Protein AF-A0A7C3TB25-F1 (afdb_monomer)

Solvent-accessible surface area (backbone atoms only — not comparable to full-atom values): 7149 Å² total; per-residue (Å²): 135,56,74,68,58,55,54,52,52,54,53,52,56,59,59,57,61,70,68,64,76,79,62,80,80,74,85,72,82,77,78,68,85,73,79,77,77,88,67,78,67,81,77,71,78,80,70,75,70,58,94,86,49,74,44,74,44,38,35,53,50,66,62,61,77,58,46,59,46,42,64,71,48,48,45,54,58,48,31,70,78,35,73,46,43,42,78,48,76,46,73,30,53,64,93,50,40,65,64,52,51,54,51,20,56,76,69,71,63,61,60,77,73

Structure (mmCIF, N/CA/C/O backbone):
data_AF-A0A7C3TB25-F1
#
_entry.id   AF-A0A7C3TB25-F1
#
loop_
_atom_site.group_PDB
_atom_site.id
_atom_site.type_symbol
_atom_site.label_atom_id
_atom_site.label_alt_id
_atom_site.label_comp_id
_atom_site.label_asym_id
_atom_site.label_entity_id
_atom_site.label_seq_id
_atom_site.pdbx_PDB_ins_code
_atom_site.Cartn_x
_atom_site.Cartn_y
_atom_site.Cartn_z
_atom_site.occupancy
_atom_site.B_iso_or_equiv
_atom_site.auth_seq_id
_atom_site.auth_comp_id
_atom_site.auth_asym_id
_atom_site.auth_atom_id
_atom_site.pdbx_PDB_model_num
ATOM 1 N N . MET A 1 1 ? -4.672 22.808 -66.490 1.00 53.72 1 MET A N 1
ATOM 2 C CA . MET A 1 1 ? -5.628 23.399 -65.525 1.00 53.72 1 MET A CA 1
ATOM 3 C C . MET A 1 1 ? -5.191 24.824 -65.207 1.00 53.72 1 MET A C 1
ATOM 5 O O . MET A 1 1 ? -4.120 25.004 -64.646 1.00 53.72 1 MET A O 1
ATOM 9 N N . SER A 1 2 ? -5.938 25.843 -65.646 1.00 63.00 2 SER A N 1
ATOM 10 C CA . SER A 1 2 ? -5.553 27.251 -65.432 1.00 63.00 2 SER A CA 1
ATOM 11 C C . SER A 1 2 ? -5.669 27.626 -63.948 1.00 63.00 2 SER A C 1
ATOM 13 O O . SER A 1 2 ? -6.592 27.155 -63.286 1.00 63.00 2 SER A O 1
ATOM 15 N N . ARG A 1 3 ? -4.782 28.490 -63.424 1.00 67.00 3 ARG A N 1
ATOM 16 C CA . ARG A 1 3 ? -4.774 28.962 -62.013 1.00 67.00 3 ARG A CA 1
ATOM 17 C C . ARG A 1 3 ? -6.157 29.403 -61.508 1.00 67.00 3 ARG A C 1
ATOM 19 O O . ARG A 1 3 ? -6.472 29.242 -60.337 1.00 67.00 3 ARG A O 1
ATOM 26 N N . LYS A 1 4 ? -6.992 29.904 -62.422 1.00 69.00 4 LYS A N 1
ATOM 27 C CA . LYS A 1 4 ? -8.379 30.333 -62.196 1.00 69.00 4 LYS A CA 1
ATOM 28 C C . LYS A 1 4 ? -9.315 29.165 -61.857 1.00 69.00 4 LYS A C 1
ATOM 30 O O . LYS A 1 4 ? -10.156 29.294 -60.980 1.00 69.00 4 LYS A O 1
ATOM 35 N N . HIS A 1 5 ? -9.135 28.017 -62.513 1.00 74.50 5 HIS A N 1
ATOM 36 C CA . HIS A 1 5 ? -9.891 26.792 -62.236 1.00 74.50 5 HIS A CA 1
ATOM 37 C C . HIS A 1 5 ? -9.428 26.117 -60.947 1.00 74.50 5 HIS A C 1
ATOM 39 O O . HIS A 1 5 ? -10.255 25.554 -60.243 1.00 74.50 5 HIS A O 1
ATOM 45 N N . LEU A 1 6 ? -8.136 26.220 -60.612 1.00 75.44 6 LEU A N 1
ATOM 46 C CA . LEU A 1 6 ? -7.622 25.729 -59.333 1.00 75.44 6 LEU A CA 1
ATOM 47 C C . LEU A 1 6 ? -8.205 26.539 -58.167 1.00 75.44 6 LEU A C 1
ATOM 49 O O . LEU A 1 6 ? -8.727 25.949 -57.235 1.00 75.44 6 LEU A O 1
ATOM 53 N N . LEU A 1 7 ? -8.207 27.875 -58.265 1.00 77.62 7 LEU A N 1
ATOM 54 C CA . LEU A 1 7 ? -8.814 28.752 -57.255 1.00 77.62 7 LEU A CA 1
ATOM 55 C C . LEU A 1 7 ? -10.320 28.512 -57.094 1.00 77.62 7 LEU A C 1
ATOM 57 O O . LEU A 1 7 ? -10.807 28.456 -55.972 1.00 77.62 7 LEU A O 1
ATOM 61 N N . LEU A 1 8 ? -11.052 28.326 -58.195 1.00 79.19 8 LEU A N 1
ATOM 62 C CA . LEU A 1 8 ? -12.497 28.094 -58.151 1.00 79.19 8 LEU A CA 1
ATOM 63 C C . LEU A 1 8 ? -12.844 26.725 -57.536 1.00 79.19 8 LEU A C 1
ATOM 65 O O . LEU A 1 8 ? -13.811 26.624 -56.788 1.00 79.19 8 LEU A O 1
ATOM 69 N N . LEU A 1 9 ? -12.019 25.698 -57.774 1.00 78.19 9 LEU A N 1
ATOM 70 C CA . LEU A 1 9 ? -12.184 24.375 -57.168 1.00 78.19 9 LEU A CA 1
ATOM 71 C C . LEU A 1 9 ? -11.949 24.409 -55.648 1.00 78.19 9 LEU A C 1
ATOM 73 O O . LEU A 1 9 ? -12.723 23.819 -54.899 1.00 78.19 9 LEU A O 1
ATOM 77 N N . THR A 1 10 ? -10.939 25.148 -55.176 1.00 77.56 10 THR A N 1
ATOM 78 C CA . THR A 1 10 ? -10.643 25.275 -53.739 1.00 77.56 10 THR A CA 1
ATOM 79 C C . THR A 1 10 ? -11.762 25.996 -52.985 1.00 77.56 10 THR A C 1
ATOM 81 O O . THR A 1 10 ? -12.149 25.566 -51.900 1.00 77.56 10 THR A O 1
ATOM 84 N N . THR A 1 11 ? -12.337 27.054 -53.566 1.00 76.44 11 THR A N 1
ATOM 85 C CA . THR A 1 11 ? -13.439 27.800 -52.936 1.00 76.44 11 THR A CA 1
ATOM 86 C C . THR A 1 11 ? -14.717 26.964 -52.845 1.00 76.44 11 THR A C 1
ATOM 88 O O . THR A 1 11 ? -15.403 27.016 -51.827 1.00 76.44 11 THR A O 1
ATOM 91 N N . VAL A 1 12 ? -15.017 26.152 -53.867 1.00 78.19 12 VAL A N 1
ATOM 92 C CA . VAL A 1 12 ? -16.178 25.245 -53.855 1.00 78.19 12 VAL A CA 1
ATOM 93 C C . VAL A 1 12 ? -16.034 24.189 -52.760 1.00 78.19 12 VAL A C 1
ATOM 95 O O . VAL A 1 12 ? -16.979 23.990 -52.004 1.00 78.19 12 VAL A O 1
ATOM 98 N N . VAL A 1 13 ? -14.848 23.583 -52.610 1.00 77.94 13 VAL A N 1
ATOM 99 C CA . VAL A 1 13 ? -14.591 22.575 -51.566 1.00 77.94 13 VAL A CA 1
ATOM 100 C C . VAL A 1 13 ? -14.772 23.169 -50.168 1.00 77.94 13 VAL A C 1
ATOM 102 O O . VAL A 1 13 ? -15.483 22.589 -49.351 1.00 77.94 13 VAL A O 1
ATOM 105 N N . ILE A 1 14 ? -14.210 24.352 -49.900 1.00 73.25 14 ILE A N 1
ATOM 106 C CA . ILE A 1 14 ? -14.312 25.002 -48.583 1.00 73.25 14 ILE A CA 1
ATOM 107 C C . ILE A 1 14 ? -15.767 25.370 -48.252 1.00 73.25 14 ILE A C 1
ATOM 109 O O . ILE A 1 14 ? -16.205 25.165 -47.122 1.00 73.25 14 ILE A O 1
ATOM 113 N N . PHE A 1 15 ? -16.543 25.851 -49.228 1.00 68.81 15 PHE A N 1
ATOM 114 C CA . PHE A 1 15 ? -17.940 26.238 -49.005 1.00 68.81 15 PHE A CA 1
ATOM 115 C C . PHE A 1 15 ? -18.848 25.032 -48.704 1.00 68.81 15 PHE A C 1
ATOM 117 O O . PHE A 1 15 ? -19.774 25.141 -47.902 1.00 68.81 15 PHE A O 1
ATOM 124 N N . SER A 1 16 ? -18.552 23.855 -49.268 1.00 65.19 16 SER A N 1
ATOM 125 C CA . SER A 1 16 ? -19.285 22.617 -48.964 1.00 65.19 16 SER A CA 1
ATOM 126 C C . SER A 1 16 ? -19.058 22.072 -47.547 1.00 65.19 16 SER A C 1
ATOM 128 O O . SER A 1 16 ? -19.947 21.400 -47.026 1.00 65.19 16 SER A O 1
ATOM 130 N N . LEU A 1 17 ? -17.936 22.382 -46.881 1.00 64.69 17 LEU A N 1
ATOM 131 C CA . LEU A 1 17 ? -17.706 21.930 -45.499 1.00 64.69 17 LEU A CA 1
ATOM 132 C C . LEU A 1 17 ? -18.540 22.710 -44.465 1.00 64.69 17 LEU A C 1
ATOM 134 O O . LEU A 1 17 ? -18.855 22.167 -43.409 1.00 64.69 17 LEU A O 1
ATOM 138 N N . VAL A 1 18 ? -18.942 23.950 -44.763 1.00 65.19 18 VAL A N 1
ATOM 139 C CA . VAL A 1 18 ? -19.663 24.815 -43.805 1.00 65.19 18 VAL A CA 1
ATOM 140 C C . VAL A 1 18 ? -21.150 24.440 -43.683 1.00 65.19 18 VAL A C 1
ATOM 142 O O . VAL A 1 18 ? -21.744 24.623 -42.625 1.00 65.19 18 VAL A O 1
ATOM 145 N N . PHE A 1 19 ? -21.753 23.843 -44.719 1.00 58.81 19 PHE A N 1
ATOM 146 C CA . PHE A 1 19 ? -23.170 23.439 -44.708 1.00 58.81 19 PHE A CA 1
ATOM 147 C C . PHE A 1 19 ? -23.434 22.024 -44.157 1.00 58.81 19 PHE A C 1
ATOM 149 O O . PHE A 1 19 ? -24.591 21.658 -43.964 1.00 58.81 19 PHE A O 1
ATOM 156 N N . GLY A 1 20 ? -22.396 21.230 -43.868 1.00 58.94 20 GLY A N 1
ATOM 157 C CA . GLY A 1 20 ? -22.543 19.858 -43.356 1.00 58.94 20 GLY A CA 1
ATOM 158 C C . GLY A 1 20 ? -22.763 19.739 -41.840 1.00 58.94 20 GLY A C 1
ATOM 159 O O . GLY A 1 20 ? -23.109 18.662 -41.363 1.00 58.94 20 GLY A O 1
ATOM 160 N N . ALA A 1 21 ? -22.575 20.821 -41.076 1.00 57.56 21 ALA A N 1
ATOM 161 C CA . ALA A 1 21 ? -22.594 20.790 -39.608 1.00 57.56 21 ALA A CA 1
ATOM 162 C C . ALA A 1 21 ? -23.992 20.954 -38.975 1.00 57.56 21 ALA A C 1
ATOM 164 O O . ALA A 1 21 ? -24.148 20.722 -37.781 1.00 57.56 21 ALA A O 1
ATOM 165 N N . CYS A 1 22 ? -25.016 21.308 -39.759 1.00 60.66 22 CYS A N 1
ATOM 166 C CA . CYS A 1 22 ? -26.403 21.438 -39.288 1.00 60.66 22 CYS A CA 1
ATOM 167 C C . CYS A 1 22 ? -27.287 20.261 -39.729 1.00 60.66 22 CYS A C 1
ATOM 169 O O . CYS A 1 22 ? -28.456 20.443 -40.068 1.00 60.66 22 CYS A O 1
ATOM 171 N N . ALA A 1 23 ? -26.740 19.044 -39.738 1.00 64.50 23 ALA A N 1
ATOM 172 C CA . ALA A 1 23 ? -27.565 17.845 -39.812 1.00 64.50 23 ALA A CA 1
ATOM 173 C C . ALA A 1 23 ? -28.170 17.564 -38.419 1.00 64.50 23 ALA A C 1
ATOM 175 O O . ALA A 1 23 ? -27.425 17.544 -37.437 1.00 64.50 23 ALA A O 1
ATOM 176 N N . PRO A 1 24 ? -29.494 17.348 -38.296 1.00 62.28 24 PRO A N 1
ATOM 177 C CA . PRO A 1 24 ? -30.099 16.970 -37.025 1.00 62.28 24 PRO A CA 1
ATOM 178 C C . PRO A 1 24 ? -29.488 15.654 -36.531 1.00 62.28 24 PRO A C 1
ATOM 180 O O . PRO A 1 24 ? -29.361 14.691 -37.292 1.00 62.28 24 PRO A O 1
ATOM 183 N N . ALA A 1 25 ? -29.094 15.631 -35.257 1.00 66.88 25 ALA A N 1
ATOM 184 C CA . ALA A 1 25 ? -28.519 14.458 -34.618 1.00 66.88 25 ALA A CA 1
ATOM 185 C C . ALA A 1 25 ? -29.465 13.257 -34.771 1.00 66.88 25 ALA A C 1
ATOM 187 O O . ALA A 1 25 ? -30.652 13.324 -34.445 1.00 66.88 25 ALA A O 1
ATOM 188 N N . LYS A 1 26 ? -28.931 12.153 -35.298 1.00 64.12 26 LYS A N 1
ATOM 189 C CA . LYS A 1 26 ? -29.651 10.884 -35.422 1.00 64.12 26 LYS A CA 1
ATOM 190 C C . LYS A 1 26 ? -30.030 10.407 -34.011 1.00 64.12 26 LYS A C 1
ATOM 192 O O . LYS A 1 26 ? -29.160 10.456 -33.141 1.00 64.12 26 LYS A O 1
ATOM 197 N N . PRO A 1 27 ? -31.269 9.944 -33.758 1.00 54.19 27 PRO A N 1
ATOM 198 C CA . PRO A 1 27 ? -31.622 9.378 -32.463 1.00 54.19 27 PRO A CA 1
ATOM 199 C C . PRO A 1 27 ? -30.673 8.224 -32.127 1.00 54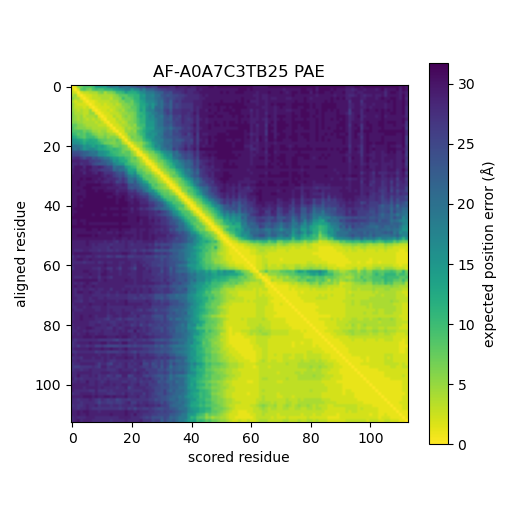.19 27 PRO A C 1
ATOM 201 O O . PRO A 1 27 ? -30.639 7.211 -32.829 1.00 54.19 27 PRO A O 1
ATOM 204 N N . GLN A 1 28 ? -29.872 8.410 -31.081 1.00 64.19 28 GLN A N 1
ATOM 205 C CA . GLN A 1 28 ? -29.107 7.343 -30.452 1.00 64.19 28 GLN A CA 1
ATOM 206 C C . GLN A 1 28 ? -30.120 6.326 -29.904 1.00 64.19 28 GLN A C 1
ATOM 208 O O . GLN A 1 28 ? -31.066 6.745 -29.229 1.00 64.19 28 GLN A O 1
ATOM 213 N N . PRO A 1 29 ? -29.970 5.016 -30.159 1.00 60.00 29 PRO A N 1
ATOM 214 C CA . PRO A 1 29 ? -30.755 4.016 -29.457 1.00 60.00 29 PRO A CA 1
ATOM 215 C C . PRO A 1 29 ? -30.546 4.198 -27.953 1.00 60.00 29 PRO A C 1
ATOM 217 O O . PRO A 1 29 ? -29.428 4.072 -27.453 1.00 60.00 29 PRO A O 1
ATOM 220 N N . THR A 1 30 ? -31.613 4.540 -27.236 1.00 63.09 30 THR A N 1
ATOM 221 C CA . THR A 1 30 ? -31.642 4.444 -25.781 1.00 63.09 30 THR A CA 1
ATOM 222 C C . THR A 1 30 ? -31.425 2.975 -25.445 1.00 63.09 30 THR A C 1
ATOM 224 O O . THR A 1 30 ? -32.288 2.143 -25.729 1.00 63.09 30 THR A O 1
ATOM 227 N N . ALA A 1 31 ? -30.257 2.645 -24.892 1.00 63.44 31 ALA A N 1
ATOM 228 C CA . ALA A 1 31 ? -30.073 1.370 -24.225 1.00 63.44 31 ALA A CA 1
ATOM 229 C C . ALA A 1 31 ? -31.144 1.290 -23.130 1.00 63.44 31 ALA A C 1
ATOM 231 O O . ALA A 1 31 ? -31.230 2.171 -22.271 1.00 63.44 31 ALA A O 1
ATOM 232 N N . GLY A 1 32 ? -32.024 0.292 -23.231 1.00 67.94 32 GLY A N 1
ATOM 233 C CA . GLY A 1 32 ? -32.949 -0.026 -22.151 1.00 67.94 32 GLY A CA 1
ATOM 234 C C . GLY A 1 32 ? -32.160 -0.343 -20.876 1.00 67.94 32 GLY A C 1
ATOM 235 O O . GLY A 1 32 ? -30.980 -0.682 -20.974 1.00 67.94 32 GLY A O 1
ATOM 236 N N . PRO A 1 33 ? -32.778 -0.220 -19.692 1.00 61.25 33 PRO A N 1
ATOM 237 C CA . PRO A 1 33 ? -32.105 -0.544 -18.444 1.00 61.25 33 PRO A CA 1
ATOM 238 C C . PRO A 1 33 ? -31.536 -1.964 -18.529 1.00 61.25 33 PRO A C 1
ATOM 240 O O . PRO A 1 33 ? -32.273 -2.921 -18.778 1.00 61.25 33 PRO A O 1
ATOM 243 N N . GLU A 1 34 ? -30.217 -2.074 -18.371 1.00 58.44 34 GLU A N 1
ATOM 244 C CA . GLU A 1 34 ? -29.544 -3.351 -18.171 1.00 58.44 34 GLU A CA 1
ATOM 245 C C . GLU A 1 34 ? -30.226 -4.067 -16.999 1.00 58.44 34 GLU A C 1
ATOM 247 O O . GLU A 1 34 ? -30.533 -3.418 -15.989 1.00 58.44 34 GLU A O 1
ATOM 252 N N . PRO A 1 35 ? -30.497 -5.380 -17.099 1.00 56.66 35 PRO A N 1
ATOM 253 C CA . PRO A 1 35 ? -30.902 -6.153 -15.942 1.00 56.66 35 PRO A CA 1
ATOM 254 C C . PRO A 1 35 ? -29.849 -5.939 -14.860 1.00 56.66 35 PRO A C 1
ATOM 256 O O . PRO A 1 35 ? -28.693 -6.318 -15.036 1.00 56.66 35 PRO A O 1
ATOM 259 N N . THR A 1 36 ? -30.243 -5.304 -13.756 1.00 54.84 36 THR A N 1
ATOM 260 C CA . THR A 1 36 ? -29.432 -5.254 -12.547 1.00 54.84 36 THR A CA 1
ATOM 261 C C . THR A 1 36 ? -29.065 -6.689 -12.210 1.00 54.84 36 THR A C 1
ATOM 263 O O . THR A 1 36 ? -29.925 -7.476 -11.808 1.00 54.84 36 THR A O 1
ATOM 266 N N . ALA A 1 37 ? -27.801 -7.047 -12.430 1.00 57.28 37 ALA A N 1
ATOM 267 C CA . ALA A 1 37 ? -27.242 -8.269 -11.901 1.00 57.28 37 ALA A CA 1
ATOM 268 C C . ALA A 1 37 ? -27.398 -8.174 -10.383 1.00 57.28 37 ALA A C 1
ATOM 270 O O . ALA A 1 37 ? -26.700 -7.419 -9.709 1.00 57.28 37 ALA A O 1
ATOM 271 N N . ALA A 1 38 ? -28.386 -8.895 -9.859 1.00 56.34 38 ALA A N 1
ATOM 272 C CA . ALA A 1 38 ? -28.555 -9.147 -8.443 1.00 56.34 38 ALA A CA 1
ATOM 273 C C . ALA A 1 38 ? -27.426 -10.085 -7.993 1.00 56.34 38 ALA A C 1
ATOM 275 O O . ALA A 1 38 ? -27.625 -11.270 -7.761 1.00 56.34 38 ALA A O 1
ATOM 276 N N . GLY A 1 39 ? -26.219 -9.538 -7.936 1.00 51.84 39 GLY A N 1
ATOM 277 C CA . GLY A 1 39 ? -25.099 -10.042 -7.166 1.00 51.84 39 GLY A CA 1
ATOM 278 C C . GLY A 1 39 ? -24.818 -8.999 -6.104 1.00 51.84 39 GLY A C 1
ATOM 279 O O . GLY A 1 39 ? -23.856 -8.250 -6.212 1.00 51.84 39 GLY A O 1
ATOM 280 N N . ALA A 1 40 ? -25.713 -8.884 -5.121 1.00 50.22 40 ALA A N 1
ATOM 281 C CA . ALA A 1 40 ? -25.351 -8.221 -3.884 1.00 50.22 40 ALA A CA 1
ATOM 282 C C . ALA A 1 40 ? -24.272 -9.096 -3.241 1.00 50.22 40 ALA A C 1
ATOM 284 O O . ALA A 1 40 ? -24.584 -10.100 -2.599 1.00 50.22 40 ALA A O 1
ATOM 285 N N . GLU A 1 41 ? -23.004 -8.751 -3.465 1.00 60.41 41 GLU A N 1
ATOM 286 C CA . GLU A 1 41 ? -21.959 -9.128 -2.525 1.00 60.41 41 GLU A CA 1
ATOM 287 C C . GLU A 1 41 ? -22.454 -8.745 -1.126 1.00 60.41 41 GLU A C 1
ATOM 289 O O . GLU A 1 41 ? -23.065 -7.676 -0.966 1.00 60.41 41 GLU A O 1
ATOM 294 N N . PRO A 1 42 ? -22.257 -9.597 -0.108 1.00 55.28 42 PRO A N 1
ATOM 295 C CA . PRO A 1 42 ? -22.528 -9.177 1.247 1.00 55.28 42 PRO A CA 1
ATOM 296 C C . PRO A 1 42 ? -21.639 -7.964 1.497 1.00 55.28 42 PRO A C 1
ATOM 298 O O . PRO A 1 42 ? -20.423 -8.092 1.617 1.00 55.28 42 PRO A O 1
ATOM 301 N N . THR A 1 43 ? -22.246 -6.779 1.560 1.00 60.19 43 THR A N 1
ATOM 302 C CA . THR A 1 43 ? -21.612 -5.624 2.177 1.00 60.19 43 THR A CA 1
ATOM 303 C C . THR A 1 43 ? -21.369 -6.040 3.618 1.00 60.19 43 THR A C 1
ATOM 305 O O . THR A 1 43 ? -22.277 -5.991 4.450 1.00 60.19 43 THR A O 1
ATOM 308 N N . GLN A 1 44 ? -20.169 -6.551 3.897 1.00 62.19 44 GLN A N 1
ATOM 309 C CA . GLN A 1 44 ? -19.708 -6.698 5.262 1.00 62.19 44 GLN A CA 1
ATOM 310 C C . GLN A 1 44 ? -19.787 -5.300 5.852 1.00 62.19 44 GLN A C 1
ATOM 312 O O . GLN A 1 44 ? -19.170 -4.360 5.350 1.00 62.19 44 GLN A O 1
ATOM 317 N N . ALA A 1 45 ? -20.636 -5.143 6.863 1.00 56.03 45 ALA A N 1
ATOM 318 C CA . ALA A 1 45 ? -20.665 -3.925 7.637 1.00 56.03 45 ALA A CA 1
ATOM 319 C C . ALA A 1 45 ? -19.262 -3.758 8.223 1.00 56.03 45 ALA A C 1
ATOM 321 O O . ALA A 1 45 ? -18.877 -4.509 9.121 1.00 56.03 45 ALA A O 1
ATOM 322 N N . VAL A 1 46 ? -18.490 -2.819 7.671 1.00 63.03 46 VAL A N 1
ATOM 323 C CA . VAL A 1 46 ? -17.191 -2.435 8.217 1.00 63.03 46 VAL A CA 1
ATOM 324 C C . VAL A 1 46 ? -17.477 -1.876 9.600 1.00 63.03 46 VAL A C 1
ATOM 326 O O . VAL A 1 46 ? -17.938 -0.745 9.761 1.00 63.03 46 VAL A O 1
ATOM 329 N N . THR A 1 47 ? -17.297 -2.721 10.608 1.00 62.50 47 THR A N 1
ATOM 330 C CA . THR A 1 47 ? -17.361 -2.293 11.996 1.00 62.50 47 THR A CA 1
ATOM 331 C C . THR A 1 47 ? -16.086 -1.502 12.206 1.00 62.50 47 THR A C 1
ATOM 333 O O . THR A 1 47 ? -14.998 -2.052 12.058 1.00 62.50 47 THR A O 1
ATOM 336 N N . ALA A 1 48 ? -16.210 -0.195 12.450 1.00 63.16 48 ALA A N 1
ATOM 337 C CA . ALA A 1 48 ? -15.048 0.606 12.799 1.00 63.16 48 ALA A CA 1
ATOM 338 C C . ALA A 1 48 ? -14.340 -0.079 13.981 1.00 63.16 48 ALA A C 1
ATOM 340 O O . ALA A 1 48 ? -15.040 -0.491 14.914 1.00 63.16 48 ALA A O 1
ATOM 341 N N . PRO A 1 49 ? -13.006 -0.246 13.932 1.00 63.31 49 PRO A N 1
ATOM 342 C CA . PRO A 1 49 ? -12.276 -0.909 15.000 1.00 63.31 49 PRO A CA 1
ATOM 343 C C . PRO A 1 49 ? -12.640 -0.287 16.342 1.00 63.31 49 PRO A C 1
ATOM 345 O O . PRO A 1 49 ? -12.800 0.934 16.461 1.00 63.31 49 PRO A O 1
ATOM 348 N N . THR A 1 50 ? -12.808 -1.142 17.348 1.00 68.94 50 THR A N 1
ATOM 349 C CA . THR A 1 50 ? -13.101 -0.673 18.705 1.00 68.94 50 THR A CA 1
ATOM 350 C C . THR A 1 50 ? -11.942 0.215 19.165 1.00 68.94 50 THR A C 1
ATOM 352 O O . THR A 1 50 ? -10.794 -0.034 18.795 1.00 68.94 50 THR A O 1
ATOM 355 N N . GLU A 1 51 ? -12.207 1.265 19.950 1.00 69.00 51 GLU A N 1
ATOM 356 C CA . GLU A 1 51 ? -11.136 2.114 20.490 1.00 69.00 51 GLU A CA 1
ATOM 357 C C . GLU A 1 51 ? -10.036 1.253 21.139 1.00 69.00 51 GLU A C 1
ATOM 359 O O . GLU A 1 51 ? -10.274 0.552 22.121 1.00 69.00 51 GLU A O 1
ATOM 364 N N . GLY A 1 52 ? -8.830 1.299 20.561 1.00 72.19 52 GLY A N 1
ATOM 365 C CA . GLY A 1 52 ? -7.651 0.556 21.019 1.00 72.19 52 GLY A CA 1
ATOM 366 C C . GLY A 1 52 ? -7.297 -0.701 20.216 1.00 72.19 52 GLY A C 1
ATOM 367 O O . GLY A 1 52 ? -6.220 -1.254 20.430 1.00 72.19 52 GLY A O 1
ATOM 368 N N . GLU A 1 53 ? -8.139 -1.147 19.283 1.00 86.06 53 GLU A N 1
ATOM 369 C CA . GLU A 1 53 ? -7.801 -2.243 18.370 1.00 86.06 53 GLU A CA 1
ATOM 370 C C . GLU A 1 53 ? -6.826 -1.759 17.292 1.00 86.06 53 GLU A C 1
ATOM 372 O O . GLU A 1 53 ? -7.097 -0.774 16.605 1.00 86.06 53 GLU A O 1
ATOM 377 N N . VAL A 1 54 ? -5.687 -2.445 17.150 1.00 91.06 54 VAL A N 1
ATOM 378 C CA . VAL A 1 54 ? -4.722 -2.153 16.086 1.00 91.06 54 VAL A CA 1
ATOM 379 C C . VAL A 1 54 ? -5.110 -2.930 14.833 1.00 91.06 54 VAL A C 1
ATOM 381 O O . VAL A 1 54 ? -5.123 -4.158 14.854 1.00 91.06 54 VAL A O 1
ATOM 384 N N . VAL A 1 55 ? -5.380 -2.215 13.745 1.00 93.94 55 VAL A N 1
ATOM 385 C CA . VAL A 1 55 ? -5.682 -2.780 12.424 1.00 93.94 55 VAL A CA 1
ATOM 386 C C . VAL A 1 55 ? -4.501 -2.538 11.493 1.00 93.94 55 VAL A C 1
ATOM 388 O O . VAL A 1 55 ? -3.931 -1.448 11.487 1.00 93.94 55 VAL A O 1
ATOM 391 N N . THR A 1 56 ? -4.149 -3.531 10.683 1.00 95.56 56 THR A N 1
ATOM 392 C CA . THR A 1 56 ? -3.153 -3.382 9.616 1.00 95.56 56 THR A CA 1
ATOM 393 C C . THR A 1 56 ? -3.858 -3.440 8.270 1.00 95.56 56 THR A C 1
ATOM 395 O O . THR A 1 56 ? -4.580 -4.396 8.017 1.00 95.56 56 THR A O 1
ATOM 398 N N . LEU A 1 57 ? -3.637 -2.431 7.432 1.00 96.06 57 LEU A N 1
ATOM 399 C CA . LEU A 1 57 ? -4.070 -2.393 6.041 1.00 96.06 57 LEU A CA 1
ATOM 400 C C . LEU A 1 57 ? -2.912 -2.859 5.158 1.00 96.06 57 LEU A C 1
ATOM 402 O O . LEU A 1 57 ? -1.859 -2.216 5.149 1.00 96.06 57 LEU A O 1
ATOM 406 N N . LYS A 1 58 ? -3.107 -3.953 4.423 1.00 97.12 58 LYS A N 1
ATOM 407 C CA . LYS A 1 58 ? -2.211 -4.393 3.351 1.00 97.12 58 LYS A CA 1
ATOM 408 C C . LYS A 1 58 ? -2.465 -3.529 2.119 1.00 97.12 58 LYS A C 1
ATOM 410 O O . LYS A 1 58 ? -3.561 -3.561 1.569 1.00 97.12 58 LYS A O 1
ATOM 415 N N . VAL A 1 59 ? -1.457 -2.789 1.674 1.00 95.62 59 VAL A N 1
ATOM 416 C CA . VAL A 1 59 ? -1.547 -1.900 0.508 1.00 95.62 59 VAL A CA 1
ATOM 417 C C . VAL A 1 59 ? -0.565 -2.365 -0.547 1.00 95.62 59 VAL A C 1
ATOM 419 O O . VAL A 1 59 ? 0.631 -2.466 -0.275 1.00 95.62 59 VAL A O 1
ATOM 422 N 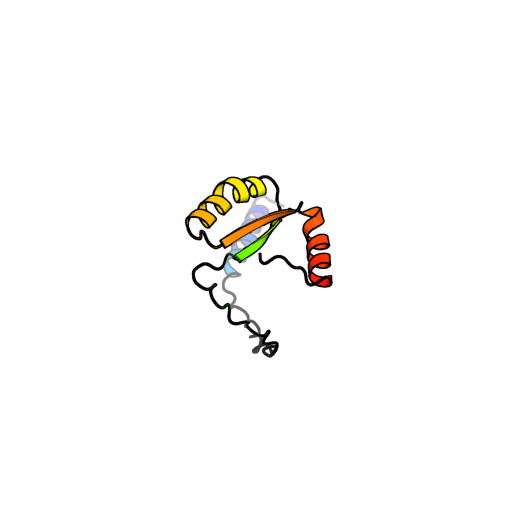N . TRP A 1 60 ? -1.058 -2.665 -1.740 1.00 95.44 60 TRP A N 1
ATOM 423 C CA . TRP A 1 60 ? -0.240 -2.971 -2.902 1.00 95.44 60 TRP A CA 1
ATOM 424 C C . TRP A 1 60 ? -0.382 -1.845 -3.911 1.00 95.44 60 TRP A C 1
ATOM 426 O O . TRP A 1 60 ? -1.482 -1.453 -4.288 1.00 95.44 60 TRP A O 1
ATOM 436 N N . ASP A 1 61 ? 0.742 -1.351 -4.399 1.00 92.50 61 ASP A N 1
ATOM 437 C CA . ASP A 1 61 ? 0.751 -0.431 -5.520 1.00 92.50 61 ASP A CA 1
ATOM 438 C C . ASP A 1 61 ? 1.733 -0.907 -6.592 1.00 92.50 61 ASP A C 1
ATOM 440 O O . ASP A 1 61 ? 2.407 -1.940 -6.483 1.00 92.50 61 ASP A O 1
ATOM 444 N N . PHE A 1 62 ? 1.749 -0.169 -7.691 1.00 91.00 62 PHE A N 1
ATOM 445 C CA . PHE A 1 62 ? 2.685 -0.389 -8.771 1.00 91.00 62 PHE A CA 1
ATOM 446 C C . PHE A 1 62 ? 3.254 0.937 -9.237 1.00 91.00 62 PHE A C 1
ATOM 448 O O . PHE A 1 62 ? 2.587 1.970 -9.208 1.00 91.00 62 PHE A O 1
ATOM 455 N N . GLY A 1 63 ? 4.504 0.897 -9.675 1.00 79.75 63 GLY A N 1
ATOM 456 C CA . GLY A 1 63 ? 5.248 2.093 -10.030 1.00 79.75 63 GLY A CA 1
ATOM 457 C C . GLY A 1 63 ? 6.719 1.934 -9.693 1.00 79.75 63 GLY A C 1
ATOM 458 O O . GLY A 1 63 ? 7.277 0.837 -9.788 1.00 79.75 63 GLY A O 1
ATOM 459 N N . GLY A 1 64 ? 7.359 3.038 -9.323 1.00 80.62 64 GLY A N 1
ATOM 460 C CA . GLY A 1 64 ? 8.742 3.016 -8.868 1.00 80.62 64 GLY A CA 1
ATOM 461 C C . GLY A 1 64 ? 8.971 4.031 -7.767 1.00 80.62 64 GLY A C 1
ATOM 462 O O . GLY A 1 64 ? 8.974 3.694 -6.589 1.00 80.62 64 GLY A O 1
ATOM 463 N N . VAL A 1 65 ? 9.167 5.289 -8.154 1.00 79.31 65 VAL A N 1
ATOM 464 C CA . VAL A 1 65 ? 9.465 6.376 -7.205 1.00 79.31 65 VAL A CA 1
ATOM 465 C C . VAL A 1 65 ? 8.315 6.632 -6.226 1.00 79.31 65 VAL A C 1
ATOM 467 O O . VAL A 1 65 ? 8.527 7.159 -5.138 1.00 79.31 65 VAL A O 1
ATOM 470 N N . GLU A 1 66 ? 7.100 6.238 -6.600 1.00 79.19 66 GLU A N 1
ATOM 471 C CA . GLU A 1 66 ? 5.889 6.341 -5.796 1.00 79.19 66 GLU A CA 1
ATOM 472 C C . GLU A 1 66 ? 5.948 5.474 -4.530 1.00 79.19 66 GLU A C 1
ATOM 474 O O . GLU A 1 66 ? 5.382 5.873 -3.512 1.00 79.19 66 GLU A O 1
ATOM 479 N N . PHE A 1 67 ? 6.708 4.371 -4.541 1.00 87.12 67 PHE A N 1
ATOM 480 C CA . PHE A 1 67 ? 6.836 3.491 -3.377 1.00 87.12 67 PHE A CA 1
ATOM 481 C C . PHE A 1 67 ? 7.460 4.228 -2.191 1.00 87.12 67 PHE A C 1
ATOM 483 O O . PHE A 1 67 ? 6.929 4.225 -1.080 1.00 87.12 67 PHE A O 1
ATOM 490 N N . GLU A 1 68 ? 8.560 4.944 -2.450 1.00 87.69 68 GLU A N 1
ATOM 491 C CA . GLU A 1 68 ? 9.242 5.737 -1.427 1.00 87.69 68 GLU A CA 1
ATOM 492 C C . GLU A 1 68 ? 8.361 6.882 -0.926 1.00 87.69 68 GLU A C 1
ATOM 494 O O . GLU A 1 68 ? 8.429 7.245 0.250 1.00 87.69 68 GLU A O 1
ATOM 499 N N . TRP A 1 69 ? 7.532 7.457 -1.800 1.00 90.25 69 TRP A N 1
ATOM 500 C CA . TRP A 1 69 ? 6.600 8.510 -1.417 1.00 90.25 69 TRP A CA 1
ATOM 501 C C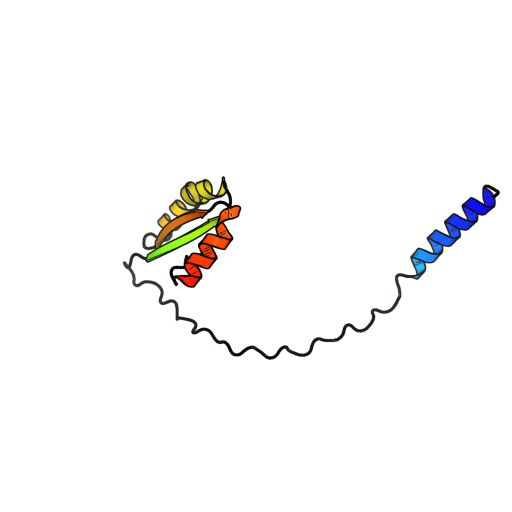 . TRP A 1 69 ? 5.521 7.994 -0.460 1.00 90.25 69 TRP A C 1
ATOM 503 O O . TRP A 1 69 ? 5.233 8.658 0.545 1.00 90.25 69 TRP A O 1
ATOM 513 N N . LEU A 1 70 ? 4.966 6.806 -0.727 1.00 91.88 70 LEU A N 1
ATOM 514 C CA . LEU A 1 70 ? 4.001 6.180 0.169 1.00 91.88 70 LEU A CA 1
ATOM 515 C C . LEU A 1 70 ? 4.635 5.907 1.540 1.00 91.88 70 LEU A C 1
ATOM 517 O O . LEU A 1 70 ? 4.100 6.350 2.557 1.00 91.88 70 LEU A O 1
ATOM 521 N N . ASP A 1 71 ? 5.804 5.270 1.564 1.00 92.38 71 ASP A N 1
ATOM 522 C CA . ASP A 1 71 ? 6.472 4.863 2.804 1.00 92.38 71 ASP A CA 1
ATOM 523 C C . ASP A 1 71 ? 6.997 6.051 3.622 1.00 92.38 71 ASP A C 1
ATOM 525 O O . ASP A 1 71 ? 6.946 6.043 4.853 1.00 92.38 71 ASP A O 1
ATOM 529 N N . SER A 1 72 ? 7.497 7.092 2.953 1.00 92.81 72 SER A N 1
ATOM 530 C CA . SER A 1 72 ? 8.185 8.207 3.619 1.00 92.81 72 SER A CA 1
ATOM 531 C C . SER A 1 72 ? 7.265 9.366 3.985 1.00 92.81 72 SER A C 1
ATOM 533 O O . SER A 1 72 ? 7.602 10.150 4.874 1.00 92.81 72 SER A O 1
ATOM 535 N N . ILE A 1 73 ? 6.130 9.521 3.295 1.00 93.06 73 ILE A N 1
ATOM 536 C CA . ILE A 1 73 ? 5.235 10.673 3.476 1.00 93.06 73 ILE A CA 1
ATOM 537 C C . ILE A 1 73 ? 3.834 10.229 3.871 1.00 93.06 73 ILE A C 1
ATOM 539 O O . ILE A 1 73 ? 3.319 10.677 4.898 1.00 93.06 73 ILE A O 1
ATOM 543 N N . ILE A 1 74 ? 3.210 9.356 3.078 1.00 93.00 74 ILE A N 1
ATOM 544 C CA . ILE A 1 74 ? 1.798 9.014 3.271 1.00 93.00 74 ILE A CA 1
ATOM 545 C C . ILE A 1 74 ? 1.600 8.145 4.508 1.00 93.00 74 ILE A C 1
ATOM 547 O O . ILE A 1 74 ? 0.798 8.504 5.370 1.00 93.00 74 ILE A O 1
ATOM 551 N N . ALA A 1 75 ? 2.342 7.046 4.638 1.00 94.06 75 ALA A N 1
ATOM 552 C CA . ALA A 1 75 ? 2.191 6.128 5.757 1.00 94.06 75 ALA A CA 1
ATOM 553 C C . ALA A 1 75 ? 2.483 6.791 7.120 1.00 94.06 75 ALA A C 1
ATOM 555 O O . ALA A 1 75 ? 1.675 6.621 8.037 1.00 94.06 75 ALA A O 1
ATOM 556 N N . PRO A 1 76 ? 3.538 7.616 7.286 1.00 94.31 76 PRO A N 1
ATOM 557 C CA . PRO A 1 76 ? 3.774 8.337 8.534 1.00 94.31 76 PRO A CA 1
ATOM 558 C C . PRO A 1 76 ? 2.658 9.333 8.864 1.00 94.31 76 PRO A C 1
ATOM 560 O O . PRO A 1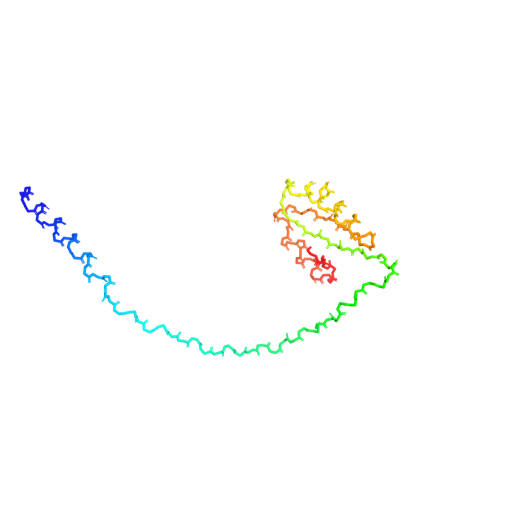 76 ? 2.140 9.316 9.981 1.00 94.31 76 PRO A O 1
ATOM 563 N N . ALA A 1 77 ? 2.237 10.153 7.893 1.00 95.12 77 ALA A N 1
ATOM 564 C CA . ALA A 1 77 ? 1.177 11.140 8.099 1.00 95.12 77 ALA A CA 1
ATOM 565 C C . ALA A 1 77 ? -0.177 10.479 8.412 1.00 95.12 77 ALA A C 1
ATOM 567 O O . ALA A 1 77 ? -0.950 10.971 9.237 1.00 95.12 77 ALA A O 1
ATOM 568 N N . PHE A 1 78 ? -0.464 9.341 7.777 1.00 94.94 78 PHE A N 1
ATOM 569 C CA . PHE A 1 78 ? -1.663 8.559 8.047 1.00 94.94 78 PHE A CA 1
ATOM 570 C C . PHE A 1 78 ? -1.625 7.943 9.449 1.00 94.94 78 PHE A C 1
ATOM 572 O O . PHE A 1 78 ? -2.585 8.094 10.204 1.00 94.94 78 PHE A O 1
ATOM 579 N N . ASN A 1 79 ? -0.507 7.324 9.832 1.00 91.88 79 ASN A N 1
ATOM 580 C CA . ASN A 1 79 ? -0.335 6.708 11.147 1.00 91.88 79 ASN A CA 1
ATOM 581 C C . ASN A 1 79 ? -0.368 7.737 12.291 1.00 91.88 79 ASN A C 1
ATOM 583 O O . ASN A 1 79 ? -0.808 7.402 13.386 1.00 91.88 79 ASN A O 1
ATOM 587 N N . GLU A 1 80 ? 0.067 8.982 12.065 1.00 93.56 80 GLU A N 1
ATOM 588 C CA . GLU A 1 80 ? -0.060 10.062 13.056 1.00 93.56 80 GLU A CA 1
ATOM 589 C C . GLU A 1 80 ? -1.532 10.415 13.315 1.00 93.56 80 GLU A C 1
ATOM 591 O O . GLU A 1 80 ? -1.953 10.583 14.461 1.00 93.56 80 GLU A O 1
ATOM 596 N N . LYS A 1 81 ? -2.340 10.475 12.251 1.00 93.81 81 LYS A N 1
ATOM 597 C CA . LYS A 1 81 ? -3.774 10.776 12.341 1.00 93.81 81 LYS A CA 1
ATOM 598 C C . LYS A 1 81 ? -4.598 9.591 12.852 1.00 93.81 81 LYS A C 1
ATOM 600 O O . LYS A 1 81 ? -5.616 9.788 13.515 1.00 93.81 81 LYS A O 1
ATOM 605 N N . TYR A 1 82 ? -4.162 8.375 12.539 1.00 93.12 82 TYR A N 1
ATOM 606 C CA . TYR A 1 82 ? -4.828 7.122 12.872 1.00 93.12 82 TYR A CA 1
ATOM 607 C C . TYR A 1 82 ? -3.837 6.178 13.567 1.00 93.12 82 TYR A C 1
ATOM 609 O O . TYR A 1 82 ? -3.386 5.203 12.970 1.00 93.12 82 TYR A O 1
ATOM 617 N N . PRO A 1 83 ? -3.496 6.423 14.845 1.00 90.38 83 PRO A N 1
ATOM 618 C CA . PRO A 1 83 ? -2.441 5.680 15.545 1.00 90.38 83 PRO A CA 1
ATOM 619 C C . PRO A 1 83 ? -2.733 4.184 15.699 1.00 90.38 83 PRO A C 1
ATOM 621 O O . PRO A 1 83 ? -1.802 3.387 15.841 1.00 90.38 83 PRO A O 1
ATOM 624 N N . ASN A 1 84 ? -4.011 3.813 15.627 1.00 93.88 84 ASN A N 1
ATOM 625 C CA . ASN A 1 84 ? -4.495 2.440 15.706 1.00 93.88 84 ASN A CA 1
ATOM 626 C C . ASN A 1 84 ? -4.527 1.732 14.345 1.00 93.88 84 ASN A C 1
ATOM 628 O O . ASN A 1 84 ? -4.840 0.552 14.290 1.00 93.88 84 ASN A O 1
ATOM 632 N N . ILE A 1 85 ? -4.210 2.419 13.248 1.00 93.62 85 ILE A N 1
ATOM 633 C CA . ILE A 1 85 ? -4.117 1.801 11.928 1.00 93.62 85 ILE A CA 1
ATOM 634 C C . ILE A 1 85 ? -2.642 1.780 11.519 1.00 93.62 85 ILE A C 1
ATOM 636 O O . ILE A 1 85 ? -1.892 2.720 11.792 1.00 93.62 85 ILE A O 1
ATOM 640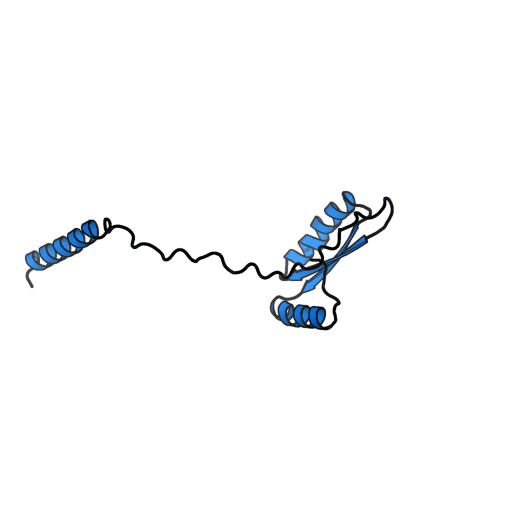 N N . LYS A 1 86 ? -2.199 0.669 10.936 1.00 93.88 86 LYS A N 1
ATOM 641 C CA . LYS A 1 86 ? -0.866 0.489 10.359 1.00 93.88 86 LYS A CA 1
ATOM 642 C C . LYS A 1 86 ? -1.010 0.204 8.877 1.00 93.88 86 LYS A C 1
ATOM 644 O O . LYS A 1 86 ? -1.928 -0.500 8.478 1.00 93.88 86 LYS A O 1
ATOM 649 N N . ILE A 1 87 ? -0.104 0.747 8.080 1.00 95.31 87 ILE A N 1
ATOM 650 C CA . ILE A 1 87 ? 0.006 0.435 6.656 1.00 95.31 87 ILE A CA 1
ATOM 651 C C . ILE A 1 87 ? 1.146 -0.570 6.498 1.00 95.31 87 ILE A C 1
ATOM 653 O O . ILE A 1 87 ? 2.259 -0.307 6.954 1.00 95.31 87 ILE A O 1
ATOM 657 N N . ASP A 1 88 ? 0.842 -1.713 5.892 1.00 95.38 88 ASP A N 1
ATOM 658 C CA . ASP A 1 88 ? 1.800 -2.712 5.421 1.00 95.38 88 ASP A CA 1
ATOM 659 C C . ASP A 1 88 ? 1.847 -2.625 3.896 1.00 95.38 88 ASP A C 1
ATOM 661 O O . ASP A 1 88 ? 0.928 -3.069 3.206 1.00 95.38 88 ASP A O 1
ATOM 665 N N . HIS A 1 89 ? 2.871 -1.953 3.382 1.00 95.25 89 HIS A N 1
ATOM 666 C CA . HIS A 1 89 ? 2.968 -1.607 1.974 1.00 95.25 89 HIS A CA 1
ATOM 667 C C . HIS A 1 89 ? 3.880 -2.576 1.213 1.00 95.25 89 HIS A C 1
ATOM 669 O O . HIS A 1 89 ? 4.997 -2.875 1.641 1.00 95.25 89 HIS A O 1
ATOM 675 N N . LEU A 1 90 ? 3.416 -3.027 0.047 1.00 94.56 90 LEU A N 1
ATOM 676 C CA . LEU A 1 90 ? 4.201 -3.791 -0.913 1.00 94.56 90 LEU A CA 1
ATOM 677 C C . LEU A 1 90 ? 4.143 -3.134 -2.295 1.00 94.56 90 LEU A C 1
ATOM 679 O O . LEU A 1 90 ? 3.189 -3.339 -3.044 1.00 94.56 90 LEU A O 1
ATOM 683 N N . GLY A 1 91 ? 5.224 -2.449 -2.663 1.00 94.25 91 GLY A N 1
ATOM 684 C CA . GLY A 1 91 ? 5.422 -1.966 -4.026 1.00 94.25 91 GLY A CA 1
ATOM 685 C C . GLY A 1 91 ? 5.747 -3.103 -4.994 1.00 94.25 91 GLY A C 1
ATOM 686 O O . GLY A 1 91 ? 6.636 -3.932 -4.750 1.00 94.25 91 GLY A O 1
ATOM 687 N N . ILE A 1 92 ? 5.021 -3.166 -6.110 1.00 94.00 92 ILE A N 1
ATOM 688 C CA . ILE A 1 92 ? 5.148 -4.228 -7.111 1.00 94.00 92 ILE A CA 1
ATOM 689 C C . ILE A 1 92 ? 5.550 -3.623 -8.463 1.00 94.00 92 ILE A C 1
ATOM 691 O O . ILE A 1 92 ? 4.872 -2.728 -8.962 1.00 94.00 92 ILE A O 1
ATOM 695 N N . PRO A 1 93 ? 6.622 -4.112 -9.120 1.00 92.81 93 PRO A N 1
ATOM 696 C CA . PRO A 1 93 ? 6.924 -3.693 -10.484 1.00 92.81 93 PRO A CA 1
ATOM 697 C C . PRO A 1 93 ? 5.720 -3.922 -11.399 1.00 92.81 93 PRO A C 1
ATOM 699 O O . PRO A 1 93 ? 5.108 -4.987 -11.353 1.00 92.81 93 PRO A O 1
ATOM 702 N N . GLU A 1 94 ? 5.408 -2.954 -12.260 1.00 92.00 94 GLU A N 1
ATOM 703 C CA . GLU A 1 94 ? 4.201 -2.989 -13.100 1.00 92.00 94 GLU A CA 1
ATOM 704 C C . GLU A 1 94 ? 4.081 -4.283 -13.928 1.00 92.00 94 GLU A C 1
ATOM 706 O O . GLU A 1 94 ? 2.989 -4.831 -14.061 1.00 92.00 94 GLU A O 1
ATOM 711 N N . SER A 1 95 ? 5.205 -4.835 -14.405 1.00 94.31 95 SER A N 1
ATOM 712 C CA . SER A 1 95 ? 5.229 -6.100 -15.157 1.00 94.31 95 SER A CA 1
ATOM 713 C C . SER A 1 95 ? 4.758 -7.320 -14.360 1.00 94.31 95 SER A C 1
ATOM 715 O O . SER A 1 95 ? 4.336 -8.305 -14.958 1.00 94.31 95 SER A O 1
ATOM 717 N N . GLU A 1 96 ? 4.833 -7.267 -13.029 1.00 94.75 96 GLU A N 1
ATOM 718 C CA . GLU A 1 96 ? 4.523 -8.376 -12.122 1.00 94.75 96 GLU A CA 1
ATOM 719 C C . GLU A 1 96 ? 3.165 -8.219 -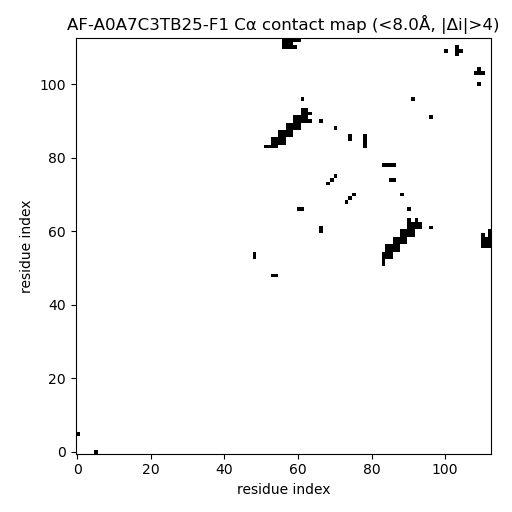11.428 1.00 94.75 96 GLU A C 1
ATOM 721 O O . GLU A 1 96 ? 2.692 -9.163 -10.789 1.00 94.75 96 GLU A O 1
ATOM 726 N N . LEU A 1 97 ? 2.535 -7.041 -11.522 1.00 94.31 97 LEU A N 1
ATOM 727 C CA . LEU A 1 97 ? 1.327 -6.724 -10.761 1.00 94.31 97 LEU A CA 1
ATOM 728 C C . LEU A 1 97 ? 0.179 -7.681 -11.076 1.00 94.31 97 LEU A C 1
ATOM 730 O O . LEU A 1 97 ? -0.416 -8.233 -10.152 1.00 94.31 97 LEU A O 1
ATOM 734 N N . SER A 1 98 ? -0.117 -7.905 -12.361 1.00 95.31 98 SER A N 1
ATOM 735 C CA . SER A 1 98 ? -1.247 -8.751 -12.760 1.00 95.31 98 SER A CA 1
ATOM 736 C C . SER A 1 98 ? -1.089 -10.176 -12.237 1.00 95.31 98 SER A C 1
ATOM 738 O O . SER A 1 98 ? -1.988 -10.698 -11.587 1.00 95.31 98 SER A O 1
ATOM 740 N N . ILE A 1 99 ? 0.087 -10.774 -12.434 1.00 97.56 99 ILE A N 1
ATOM 741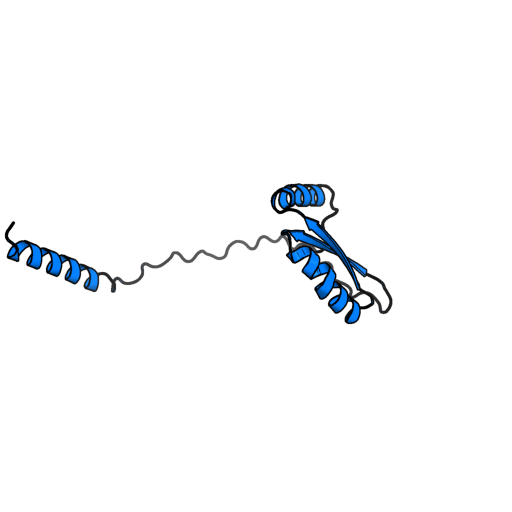 C CA . ILE A 1 99 ? 0.373 -12.153 -12.025 1.00 97.56 99 ILE A CA 1
ATOM 742 C C . ILE A 1 99 ? 0.306 -12.293 -10.501 1.00 97.56 99 ILE A C 1
ATOM 744 O O . ILE A 1 99 ? -0.266 -13.262 -9.991 1.00 97.56 99 ILE A O 1
ATOM 748 N N . LYS A 1 100 ? 0.865 -11.334 -9.751 1.00 96.69 100 LYS A N 1
ATOM 749 C CA . LYS A 1 100 ? 0.792 -11.352 -8.285 1.00 96.69 100 LYS A CA 1
ATOM 750 C C . LYS A 1 100 ? -0.639 -11.209 -7.784 1.00 96.69 100 LYS A C 1
ATOM 752 O O . LYS A 1 100 ? -1.037 -11.972 -6.906 1.00 96.69 100 LYS A O 1
ATOM 757 N N . LEU A 1 101 ? -1.406 -10.274 -8.340 1.00 97.12 101 LEU A N 1
ATOM 758 C CA . LEU A 1 101 ? -2.781 -10.033 -7.916 1.00 97.12 101 LEU A CA 1
ATOM 759 C C . LEU A 1 101 ? -3.687 -11.226 -8.248 1.00 97.12 101 LEU A C 1
ATOM 761 O O . LEU A 1 101 ? -4.442 -11.671 -7.393 1.00 97.12 101 LEU A O 1
ATOM 765 N N . GLU A 1 102 ? -3.559 -11.814 -9.439 1.00 97.88 102 GLU A N 1
ATOM 766 C CA . GLU A 1 102 ? -4.283 -13.037 -9.817 1.00 97.88 102 GLU A CA 1
ATOM 767 C C . GLU A 1 102 ? -3.961 -14.204 -8.875 1.00 97.88 102 GLU A C 1
ATOM 769 O O . GLU A 1 102 ? -4.860 -14.928 -8.443 1.00 97.88 102 GLU A O 1
ATOM 774 N N . THR A 1 103 ? -2.687 -14.360 -8.504 1.00 98.25 103 THR A N 1
ATOM 775 C CA . THR A 1 103 ? -2.256 -15.389 -7.547 1.00 98.25 103 THR A CA 1
ATOM 776 C C . THR A 1 103 ? -2.854 -15.144 -6.159 1.00 98.25 103 THR A C 1
ATOM 778 O O . THR A 1 103 ? -3.347 -16.082 -5.534 1.00 98.25 103 THR A O 1
ATOM 781 N N . ALA A 1 104 ? -2.851 -13.894 -5.689 1.00 97.69 104 ALA A N 1
ATOM 782 C CA . ALA A 1 104 ? -3.443 -13.494 -4.414 1.00 97.69 104 ALA A CA 1
ATOM 783 C C . ALA A 1 104 ? -4.959 -13.739 -4.379 1.00 97.69 104 ALA A C 1
ATOM 785 O O . ALA A 1 104 ? -5.470 -14.308 -3.415 1.00 97.69 104 ALA A O 1
ATOM 786 N N . ILE A 1 105 ? -5.664 -13.404 -5.465 1.00 97.75 105 ILE A N 1
ATOM 787 C CA . ILE A 1 105 ? -7.098 -13.678 -5.636 1.00 97.75 105 ILE A CA 1
ATOM 788 C C . ILE A 1 105 ? -7.363 -15.183 -5.585 1.00 97.75 105 ILE A C 1
ATOM 790 O O . ILE A 1 105 ? -8.242 -15.628 -4.850 1.00 97.75 105 ILE A O 1
ATOM 794 N N . ALA A 1 106 ? -6.587 -15.982 -6.322 1.00 98.00 106 ALA A N 1
ATOM 795 C CA . ALA A 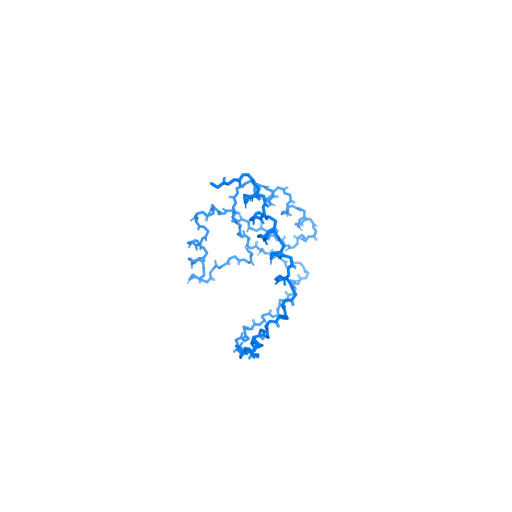1 106 ? -6.734 -17.435 -6.324 1.00 98.00 106 ALA A CA 1
ATOM 796 C C . ALA A 1 106 ? -6.452 -18.059 -4.945 1.00 98.00 106 ALA A C 1
ATOM 798 O O . ALA A 1 106 ? -7.069 -19.061 -4.585 1.00 98.00 106 ALA A O 1
ATOM 799 N N . ALA A 1 107 ? -5.539 -17.464 -4.173 1.00 97.56 107 ALA A N 1
ATOM 800 C CA . ALA A 1 107 ? -5.215 -17.877 -2.810 1.00 97.56 107 ALA A CA 1
ATOM 801 C C . ALA A 1 107 ? -6.204 -17.354 -1.751 1.00 97.56 107 ALA A C 1
ATOM 803 O O . ALA A 1 107 ? -6.201 -17.855 -0.628 1.00 97.56 107 ALA A O 1
ATOM 804 N N . GLY A 1 108 ? -7.038 -16.365 -2.089 1.00 96.50 108 GLY A N 1
ATOM 805 C CA . GLY A 1 108 ? -7.893 -15.660 -1.132 1.00 96.50 108 GLY A CA 1
ATOM 806 C C . GLY A 1 108 ? -7.128 -14.761 -0.150 1.00 96.50 108 GLY A C 1
ATOM 807 O O . GLY A 1 108 ? -7.661 -14.453 0.910 1.00 96.50 108 GLY A O 1
ATOM 808 N N . ASP A 1 109 ? -5.897 -14.357 -0.479 1.00 95.88 109 ASP A N 1
ATOM 809 C CA . ASP A 1 109 ? -5.040 -13.465 0.325 1.00 95.88 109 ASP A CA 1
ATOM 810 C C . ASP A 1 109 ? -4.739 -12.179 -0.461 1.00 95.88 109 ASP A C 1
ATOM 812 O O . ASP A 1 109 ? -3.602 -11.909 -0.847 1.00 95.88 109 ASP A O 1
ATOM 816 N N . VAL A 1 110 ? -5.796 -11.430 -0.778 1.00 96.50 110 VAL A N 1
ATOM 817 C CA . VAL A 1 110 ? -5.722 -10.155 -1.510 1.00 96.50 110 VAL A CA 1
ATOM 818 C C . VAL A 1 110 ? -5.324 -8.999 -0.585 1.00 96.50 110 VAL A C 1
ATOM 820 O O . VAL A 1 110 ? -5.618 -9.062 0.612 1.00 96.50 110 VAL A O 1
ATOM 823 N N . PRO A 1 111 ? -4.658 -7.946 -1.099 1.00 96.94 111 PRO A N 1
ATOM 824 C CA . PRO A 1 111 ? -4.476 -6.717 -0.332 1.00 96.94 111 PRO A CA 1
ATOM 825 C C . PRO A 1 111 ? -5.821 -6.028 -0.063 1.00 96.94 111 PRO A C 1
ATOM 827 O O . PRO A 1 111 ? -6.814 -6.287 -0.746 1.00 96.94 111 PRO A O 1
ATOM 830 N N . ASP A 1 112 ? -5.838 -5.132 0.923 1.00 96.44 112 ASP A N 1
ATOM 831 C CA . ASP A 1 112 ? -6.995 -4.281 1.209 1.00 96.44 112 ASP A CA 1
ATOM 832 C C . ASP A 1 112 ? -7.127 -3.147 0.180 1.00 96.44 112 ASP A C 1
ATOM 834 O O . ASP A 1 112 ? -8.245 -2.718 -0.121 1.00 96.44 112 ASP A O 1
ATOM 838 N N . LEU A 1 113 ? -5.989 -2.661 -0.341 1.00 92.81 113 LEU A N 1
ATOM 839 C CA . LEU A 1 113 ? -5.881 -1.622 -1.372 1.00 92.81 113 LEU A CA 1
ATOM 840 C C . LEU A 1 113 ? -4.881 -2.011 -2.458 1.00 92.81 113 LEU A C 1
ATOM 842 O O . LEU A 1 113 ? -3.793 -2.503 -2.081 1.00 92.81 113 LEU A O 1
#

Foldseek 3Di:
DDPVVVVVVVVVVVVVVVVPPPDPDDDDPDDDDDPPPPPPDPPPPPDPDDVPAAEEFEEEDEDPPVQCCCVVPVQVVVCVVVVSYHYDYDYDYPVCVVVVQVVCVVVVNHGPD

pLDDT: mean 80.04, std 15.57, range [50.22, 98.25]

Secondary structure (DSSP, 8-state):
--HHHHHHHHHHHHHHHHTTTTPPPP----PPPP-------------PPPTT--EEEEEEEE-SHHHHHIIIIIHHHHHHH-TTEEEEEEEE-HHHHHHHHHHHHHHT-----

Mean predicted aligned error: 17.41 Å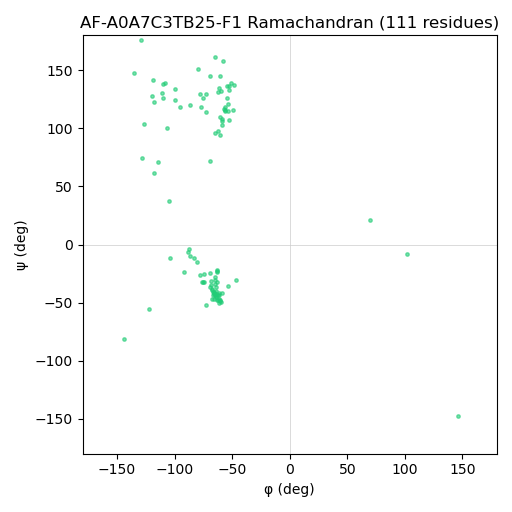

Sequence (113 aa):
MSRKHLLLLTTVVIFSLVFGACAPAKPQPTAGPEPTAAGAEPTQAVTAPTEGEVVTLKVWDFGGVEFEWLDSIIAPAFNEKYPNIKIDHLGIPESELSIKLETAIAAGDVPDL

Nearest PDB structures (foldseek):
  3u1o-assembly2_B  TM=8.871E-01  e=8.094E-04  synthetic construct
  4jxi-assembly2_B  TM=8.815E-01  e=1.702E-03  synthetic construct
  2uvg-assembly1_A  TM=8.754E-01  e=2.730E-03  Yersinia enterocolitica
  6rkh-assembly1_A  TM=8.487E-01  e=2.385E-03  Geobacillus stearothermophilus
  4ry1-assembly2_B  TM=8.932E-01  e=5.739E-03  Pectobacterium atrosepticum SCRI1043

Radius of gyration: 29.31 Å; Cα contacts (8 Å, |Δi|>4): 77; chains: 1; bounding box: 42×48×86 Å